Protein AF-A0A9W8IPF9-F1 (afdb_monomer_lite)

Foldseek 3Di:
DDDDDDFDAAEFADDDPVCVVVVHDDQWDDDPPFQWIDGHDDRIDHGNHYHYNPDDLVNCCVPPPVVQVVVVVVVDDHEDEQDDDPPRCSCVSVVVPPPPPDDDDPPPDDDDHDYDD

InterPro domains:
  IPR001752 Kinesin motor domain [PF00225] (11-96)
  IPR001752 Kinesin motor domain [PS50067] (5-117)
  IPR001752 Kinesin motor domain [SM00129] (3-117)
  IPR027417 P-loop containing nucleoside triphosphate hydrolase [SSF52540] (3-97)
  IPR027640 Kinesin-like protein [PTHR47969] (3-102)
  IPR036961 Kinesin motor domain superfamily [G3DSA:3.40.850.10] (1-112)

Secondary structure (DSSP, 8-state):
----PPP-EEEPPPPPHHHHHTT----EEEPTTSSEEEETTTEEEE-SEEE-TT--HHHHIIIIIHHHHHHHHTT---------STTSSHHHHHT-SS----------SS-------

pLDDT: mean 80.64, std 19.63, range [33.75, 96.5]

Organism: NCBI:txid417176

Radius of gyration: 16.8 Å; chains: 1; bounding box: 48×31×51 Å

Sequence (117 aa):
MTSSTVRVALRIRPLSPQEHASGETECVTQLPGVPQIVIGADRAFTFDYVFSPEVSQEQVYDDAIGPLVDQFLQGYNATILAYGQTGSGKTFSMGTGLTISVTQPELQGKYHVKIDM

Structure (mmCIF, N/CA/C/O backbone):
data_AF-A0A9W8IPF9-F1
#
_entry.id   AF-A0A9W8IPF9-F1
#
loop_
_atom_site.group_PDB
_atom_site.id
_atom_site.type_symbol
_atom_site.label_atom_id
_atom_site.label_alt_id
_atom_site.label_comp_id
_atom_site.label_asym_id
_atom_site.label_entity_id
_atom_site.label_seq_id
_atom_site.pdbx_PDB_ins_code
_atom_site.Cartn_x
_atom_site.Cartn_y
_atom_site.Cartn_z
_atom_site.occupancy
_atom_site.B_iso_or_equiv
_atom_site.auth_seq_id
_atom_site.auth_comp_id
_atom_site.auth_asym_id
_atom_site.auth_atom_id
_atom_site.pdbx_PDB_model_num
ATOM 1 N N . MET A 1 1 ? 3.600 -5.666 -29.622 1.00 36.91 1 MET A N 1
ATOM 2 C CA . MET A 1 1 ? 2.838 -4.489 -29.156 1.00 36.91 1 MET A CA 1
ATOM 3 C C . MET A 1 1 ? 2.541 -4.704 -27.682 1.00 36.91 1 MET A C 1
ATOM 5 O O . MET A 1 1 ? 1.621 -5.444 -27.373 1.00 36.91 1 MET A O 1
ATOM 9 N N . THR A 1 2 ? 3.357 -4.178 -26.771 1.00 48.12 2 THR A N 1
ATOM 10 C CA . THR A 1 2 ? 3.053 -4.234 -25.333 1.00 48.12 2 THR A CA 1
ATOM 11 C C . THR A 1 2 ? 2.259 -2.982 -24.985 1.00 48.12 2 THR A C 1
ATOM 13 O O . THR A 1 2 ? 2.787 -1.875 -25.038 1.00 48.12 2 THR A O 1
ATOM 16 N N . SER A 1 3 ? 0.962 -3.142 -24.734 1.00 56.00 3 SER A N 1
ATOM 17 C CA . SER A 1 3 ? 0.136 -2.068 -24.185 1.00 56.00 3 SER A CA 1
ATOM 18 C C . SER A 1 3 ? 0.556 -1.862 -22.731 1.00 56.00 3 SER A C 1
ATOM 20 O O . SER A 1 3 ? 0.388 -2.763 -21.914 1.00 56.00 3 SER A O 1
ATOM 22 N N . SER A 1 4 ? 1.160 -0.715 -22.425 1.00 68.62 4 SER A N 1
ATOM 23 C CA . SER A 1 4 ? 1.500 -0.339 -21.052 1.00 68.62 4 SER A CA 1
ATOM 24 C C . SER A 1 4 ? 0.307 0.394 -20.451 1.00 68.62 4 SER A C 1
ATOM 26 O O . SER A 1 4 ? 0.119 1.587 -20.688 1.00 68.62 4 SER A O 1
ATOM 28 N N . THR A 1 5 ? -0.542 -0.326 -19.724 1.00 85.31 5 THR A N 1
ATOM 29 C CA . THR A 1 5 ? -1.603 0.292 -18.924 1.00 85.31 5 THR A CA 1
ATOM 30 C C . THR A 1 5 ? -1.021 0.855 -17.632 1.00 85.31 5 THR A C 1
ATOM 32 O O . THR A 1 5 ? 0.009 0.391 -17.135 1.00 85.31 5 THR A O 1
ATOM 35 N N . VAL A 1 6 ? -1.680 1.874 -17.079 1.00 89.50 6 VAL A N 1
ATOM 36 C CA . VAL A 1 6 ? -1.364 2.353 -15.729 1.00 89.50 6 VAL A CA 1
ATOM 37 C C . VAL A 1 6 ? -1.591 1.202 -14.753 1.00 89.50 6 VAL A C 1
ATOM 39 O O . VAL A 1 6 ? -2.651 0.581 -14.792 1.00 89.50 6 VAL A O 1
ATOM 42 N N . ARG A 1 7 ? -0.598 0.932 -13.901 1.00 91.44 7 ARG A N 1
ATOM 43 C CA . ARG A 1 7 ? -0.708 -0.026 -12.798 1.00 91.44 7 ARG A CA 1
ATOM 44 C C . ARG A 1 7 ? -1.031 0.709 -11.505 1.00 91.44 7 ARG A C 1
ATOM 46 O O . ARG A 1 7 ? -0.457 1.765 -11.238 1.00 91.44 7 ARG A O 1
ATOM 53 N N . VAL A 1 8 ? -1.929 0.147 -10.709 1.00 94.69 8 VAL A N 1
ATOM 54 C CA . VAL A 1 8 ? -2.398 0.708 -9.445 1.00 94.69 8 VAL A CA 1
ATOM 55 C C . VAL A 1 8 ? -2.076 -0.260 -8.316 1.00 94.69 8 VAL A C 1
ATOM 57 O O . VAL A 1 8 ? -2.579 -1.381 -8.270 1.00 94.69 8 VAL A O 1
ATOM 60 N N . ALA A 1 9 ? -1.253 0.203 -7.381 1.00 94.88 9 ALA A N 1
ATOM 61 C CA . ALA A 1 9 ? -0.980 -0.487 -6.132 1.00 94.88 9 ALA A CA 1
ATOM 62 C C . ALA A 1 9 ? -1.733 0.200 -4.988 1.00 94.88 9 ALA A C 1
ATOM 64 O O . ALA A 1 9 ? -1.541 1.392 -4.737 1.00 94.88 9 ALA A O 1
ATOM 65 N N . LEU A 1 10 ? -2.576 -0.551 -4.284 1.00 96.19 10 LEU A N 1
ATOM 66 C CA . LEU A 1 10 ? -3.220 -0.100 -3.059 1.00 96.19 10 LEU A CA 1
ATOM 67 C C . LEU A 1 10 ? -2.357 -0.496 -1.861 1.00 96.19 10 LEU A C 1
ATOM 69 O O . LEU A 1 10 ? -2.016 -1.666 -1.700 1.00 96.19 10 LEU A O 1
ATOM 73 N N . ARG A 1 11 ? -2.064 0.462 -0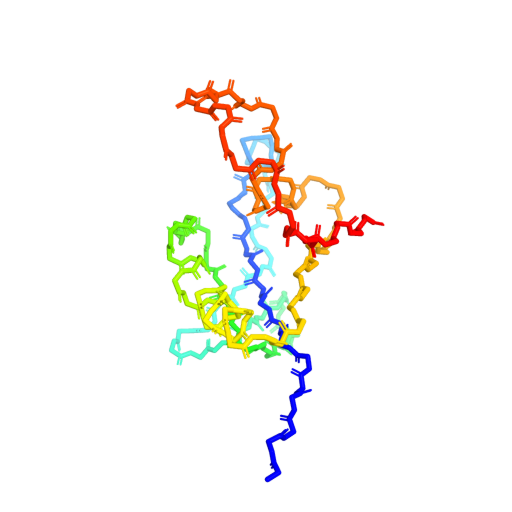.981 1.00 94.69 11 ARG A N 1
ATOM 74 C CA . ARG A 1 11 ? -1.388 0.200 0.290 1.00 94.69 11 ARG A CA 1
ATOM 75 C C . ARG A 1 11 ? -2.275 0.582 1.462 1.00 94.69 11 ARG A C 1
ATOM 77 O O . ARG A 1 11 ? -2.658 1.743 1.600 1.00 94.69 11 ARG A O 1
ATOM 84 N N . ILE A 1 12 ? -2.561 -0.391 2.314 1.00 93.88 12 ILE A N 1
ATOM 85 C CA . ILE A 1 12 ? -3.314 -0.199 3.549 1.00 93.88 12 ILE A CA 1
ATOM 86 C C . ILE A 1 12 ? -2.305 0.120 4.652 1.00 93.88 12 ILE A C 1
ATOM 88 O O . ILE A 1 12 ? -1.312 -0.587 4.812 1.00 93.88 12 ILE A O 1
ATOM 92 N N . ARG A 1 13 ? -2.525 1.208 5.396 1.00 92.25 13 ARG A N 1
ATOM 93 C CA . ARG A 1 13 ? -1.701 1.522 6.571 1.00 92.25 13 ARG A CA 1
ATOM 94 C C . ARG A 1 13 ? -2.319 0.921 7.835 1.00 92.25 13 ARG A C 1
ATOM 96 O O . ARG A 1 13 ? -3.546 0.873 7.914 1.00 92.25 13 ARG A O 1
ATOM 103 N N . PRO A 1 14 ? -1.507 0.579 8.848 1.00 91.25 14 PRO A N 1
ATOM 104 C CA . PRO A 1 14 ? -2.032 0.276 10.170 1.00 91.25 14 PRO A CA 1
ATOM 105 C C . PRO A 1 14 ? -2.842 1.451 10.728 1.00 91.25 14 PRO A C 1
ATOM 107 O O . PRO A 1 14 ? -2.550 2.626 10.446 1.00 91.25 14 PRO A O 1
ATOM 110 N N . LEU A 1 15 ? -3.824 1.136 11.570 1.00 89.94 15 LEU A N 1
ATOM 111 C CA . LEU A 1 15 ? -4.473 2.131 12.416 1.00 89.94 15 LEU A CA 1
ATOM 112 C C . LEU A 1 15 ? -3.423 2.816 13.304 1.00 89.94 15 LEU A C 1
ATOM 114 O O . LEU A 1 15 ? -2.543 2.187 13.892 1.00 89.94 15 LEU A O 1
ATOM 118 N N . SER A 1 16 ? -3.508 4.136 13.399 1.00 89.00 16 SER A N 1
ATOM 119 C CA . SER A 1 16 ? -2.621 4.936 14.234 1.00 89.00 16 SER A CA 1
ATOM 120 C C . SER A 1 16 ? -2.962 4.754 15.719 1.00 89.00 16 SER A C 1
ATOM 122 O O . SER A 1 16 ? -4.088 4.381 16.063 1.00 89.00 16 SER A O 1
ATOM 124 N N . PRO A 1 17 ? -2.032 5.052 16.643 1.00 90.12 17 PRO A N 1
ATOM 125 C CA . PRO A 1 17 ? -2.320 4.980 18.076 1.00 90.12 17 PRO A CA 1
ATOM 126 C C . PRO A 1 17 ? -3.478 5.888 18.517 1.00 90.12 17 PRO A C 1
ATOM 128 O O . PRO A 1 17 ? -4.216 5.540 19.434 1.00 90.12 17 PRO A O 1
ATOM 131 N N . GLN A 1 18 ? -3.657 7.040 17.859 1.00 90.25 18 GLN A N 1
ATOM 132 C CA . GLN A 1 18 ? -4.767 7.957 18.139 1.00 90.25 18 GLN A CA 1
ATOM 133 C C . GLN A 1 18 ? -6.113 7.367 17.707 1.00 90.25 18 GLN A C 1
ATOM 135 O O . GLN A 1 18 ? -7.071 7.449 18.465 1.00 90.25 18 GLN A O 1
ATOM 140 N N . GLU A 1 19 ? -6.169 6.717 16.542 1.00 90.75 19 GLU A N 1
ATOM 141 C CA . GLU A 1 19 ? -7.383 6.052 16.046 1.00 90.75 19 GLU A CA 1
ATOM 142 C C . GLU A 1 19 ? -7.802 4.896 16.965 1.00 90.75 19 GLU A C 1
ATOM 144 O O . GLU A 1 19 ? -8.969 4.804 17.342 1.00 90.75 19 GLU A O 1
ATOM 149 N N . HIS A 1 20 ? -6.843 4.090 17.436 1.00 90.75 20 HIS A N 1
ATOM 150 C CA . HIS A 1 20 ? -7.116 3.064 18.448 1.00 90.75 20 HIS A CA 1
ATOM 151 C C . HIS A 1 20 ? -7.657 3.664 19.753 1.00 90.75 20 HIS A C 1
ATOM 153 O O . HIS A 1 20 ? -8.602 3.132 20.333 1.00 90.75 20 HIS A O 1
ATOM 159 N N . ALA A 1 21 ? -7.083 4.778 20.221 1.00 92.25 21 ALA A N 1
ATOM 160 C CA . ALA A 1 21 ? -7.528 5.444 21.446 1.00 92.25 21 ALA A CA 1
ATOM 161 C C . ALA A 1 21 ? -8.936 6.053 21.318 1.00 92.25 21 ALA A C 1
ATOM 163 O O . ALA A 1 21 ? -9.651 6.165 22.312 1.00 92.25 21 ALA A O 1
ATOM 164 N N . SER A 1 22 ? -9.342 6.429 20.103 1.00 92.38 22 SER A N 1
ATOM 165 C CA . SER A 1 22 ? -10.694 6.902 19.789 1.00 92.38 22 SER A CA 1
ATOM 166 C C . SER A 1 22 ? -11.710 5.776 19.563 1.00 92.38 22 SER A C 1
ATOM 168 O O . SER A 1 22 ? -12.893 6.065 19.409 1.00 92.38 22 SER A O 1
ATOM 170 N N . GLY A 1 23 ? -11.284 4.508 19.591 1.00 91.44 23 GLY A N 1
ATOM 171 C CA . GLY A 1 23 ? -12.160 3.354 19.374 1.00 91.44 23 GLY A CA 1
ATOM 172 C C . GLY A 1 23 ? -12.527 3.116 17.906 1.00 91.44 23 GLY A C 1
ATOM 173 O O . GLY A 1 23 ? -13.525 2.450 17.638 1.00 91.44 23 GLY A O 1
ATOM 174 N N . GLU A 1 24 ? -11.747 3.657 16.967 1.00 90.81 24 GLU A N 1
ATOM 175 C CA . GLU A 1 24 ? -11.934 3.422 15.534 1.00 90.81 24 GLU A CA 1
ATOM 176 C C . GLU A 1 24 ? -11.582 1.974 15.165 1.00 90.81 24 GLU A C 1
ATOM 178 O O . GLU A 1 24 ? -10.660 1.372 15.723 1.00 90.81 24 GLU A O 1
ATOM 183 N N . THR A 1 25 ? -12.301 1.421 14.189 1.00 88.88 25 THR A N 1
ATOM 184 C CA . THR A 1 25 ? -12.105 0.051 13.695 1.00 88.88 25 THR A CA 1
ATOM 185 C C . THR A 1 25 ? -11.722 0.043 12.224 1.00 88.88 25 THR A C 1
ATOM 187 O O . THR A 1 25 ? -12.115 0.926 11.462 1.00 88.88 25 THR A O 1
ATOM 190 N N . GLU A 1 26 ? -11.009 -0.994 11.790 1.00 89.69 26 GLU A N 1
ATOM 191 C CA . GLU A 1 26 ? -10.674 -1.176 10.379 1.00 89.69 26 GLU A CA 1
ATOM 192 C C . GLU A 1 26 ? -11.940 -1.351 9.532 1.00 89.69 26 GLU A C 1
ATOM 194 O O . GLU A 1 26 ? -12.794 -2.190 9.815 1.00 89.69 26 GLU A O 1
ATOM 199 N N . CYS A 1 27 ? -12.064 -0.550 8.474 1.00 90.50 27 CYS A N 1
ATOM 200 C CA . CYS A 1 27 ? -13.193 -0.601 7.542 1.00 90.50 27 CYS A CA 1
ATOM 201 C C . CYS A 1 27 ? -12.830 -1.216 6.182 1.00 90.50 27 CYS A C 1
ATOM 203 O O . CYS A 1 27 ? -13.670 -1.250 5.280 1.00 90.50 27 CYS A O 1
ATOM 205 N N . VAL A 1 28 ? -11.586 -1.681 6.036 1.00 93.00 28 VAL A N 1
ATOM 206 C CA . VAL A 1 28 ? -11.035 -2.287 4.823 1.00 93.00 28 VAL A CA 1
ATOM 207 C C . VAL A 1 28 ? -10.559 -3.690 5.158 1.00 93.00 28 VAL A C 1
ATOM 209 O O . VAL A 1 28 ? -9.779 -3.877 6.085 1.00 93.00 28 VAL A O 1
ATOM 212 N N . THR A 1 29 ? -10.992 -4.673 4.379 1.00 92.50 29 THR A N 1
ATOM 213 C CA . THR A 1 29 ? -10.558 -6.065 4.516 1.00 92.50 29 THR A CA 1
ATOM 214 C C . THR A 1 29 ? -9.963 -6.535 3.198 1.00 92.50 29 THR A C 1
ATOM 216 O O . THR A 1 29 ? -10.607 -6.435 2.154 1.00 92.50 29 THR A O 1
ATOM 219 N N . GLN A 1 30 ? -8.733 -7.044 3.228 1.00 92.56 30 GLN A N 1
ATOM 220 C CA . GLN A 1 30 ? -8.113 -7.680 2.069 1.00 92.56 30 GLN A CA 1
ATOM 221 C C . GLN A 1 30 ? -8.624 -9.114 1.906 1.00 92.56 30 GLN A C 1
ATOM 223 O O . GLN A 1 30 ? -8.710 -9.866 2.877 1.00 92.56 30 GLN A O 1
ATOM 228 N N . LEU A 1 31 ? -8.931 -9.509 0.669 1.00 91.25 31 LEU A N 1
ATOM 229 C CA . LEU A 1 31 ? -9.254 -10.896 0.351 1.00 91.25 31 LEU A CA 1
ATOM 230 C C . LEU A 1 31 ? -7.964 -11.715 0.165 1.00 91.25 31 LEU A C 1
ATOM 232 O O . LEU A 1 31 ? -7.070 -11.294 -0.572 1.00 91.25 31 LEU A O 1
ATOM 236 N N . PRO A 1 32 ? -7.838 -12.890 0.805 1.00 89.25 32 PRO A N 1
ATOM 237 C CA . PRO A 1 32 ? -6.626 -13.693 0.721 1.00 89.25 32 PRO A CA 1
ATOM 238 C C . PRO A 1 32 ? -6.428 -14.262 -0.689 1.00 89.25 32 PRO A C 1
ATOM 240 O O . PRO A 1 32 ? -7.358 -14.781 -1.303 1.00 89.25 32 PRO A O 1
ATOM 243 N N . GLY A 1 33 ? -5.192 -14.197 -1.188 1.00 87.81 33 GLY A N 1
ATOM 244 C CA . GLY A 1 33 ? -4.795 -14.801 -2.465 1.00 87.81 33 GLY A CA 1
ATOM 245 C C . GLY A 1 33 ? -5.213 -14.030 -3.722 1.00 87.81 33 GLY A C 1
ATOM 246 O O . GLY A 1 33 ? -4.898 -14.476 -4.823 1.00 87.81 33 GLY A O 1
ATOM 247 N N . VAL A 1 34 ? -5.881 -12.881 -3.585 1.00 92.94 34 VAL A N 1
ATOM 248 C CA . VAL A 1 34 ? -6.254 -12.009 -4.708 1.00 92.94 34 VAL A CA 1
ATOM 249 C C . VAL A 1 34 ? -5.941 -10.543 -4.383 1.00 92.94 34 VAL A C 1
ATOM 251 O O . VAL A 1 34 ? -6.029 -10.141 -3.222 1.00 92.94 34 VAL A O 1
ATOM 254 N N . PRO A 1 35 ? -5.597 -9.702 -5.377 1.00 93.19 35 PRO A N 1
ATOM 255 C CA . PRO A 1 35 ? -5.344 -8.279 -5.163 1.00 93.19 35 PRO A CA 1
ATOM 256 C C . PRO A 1 35 ? -6.670 -7.501 -5.079 1.00 93.19 35 PRO A C 1
ATOM 258 O O . PRO A 1 35 ? -6.957 -6.608 -5.877 1.00 93.19 35 PRO A O 1
ATOM 261 N N . GLN A 1 36 ? -7.509 -7.867 -4.109 1.00 95.81 36 GLN A N 1
ATOM 262 C CA . GLN A 1 36 ? -8.845 -7.313 -3.925 1.00 95.81 36 GLN A CA 1
ATOM 263 C C . GLN A 1 36 ? -9.080 -6.929 -2.465 1.00 95.81 36 GLN A C 1
ATOM 265 O O . GLN A 1 36 ? -8.659 -7.625 -1.540 1.00 95.81 36 GLN A O 1
ATOM 270 N N . ILE A 1 37 ? -9.791 -5.823 -2.267 1.00 95.62 37 ILE A N 1
ATOM 271 C CA . ILE A 1 37 ? -10.272 -5.380 -0.959 1.00 95.62 37 ILE A CA 1
ATOM 272 C C . ILE A 1 37 ? -11.790 -5.267 -0.944 1.00 95.62 37 ILE A C 1
ATOM 274 O O . ILE A 1 37 ? -12.418 -5.082 -1.987 1.00 95.62 37 ILE A O 1
ATOM 278 N N . VAL A 1 38 ? -12.361 -5.309 0.254 1.00 95.56 38 VAL A N 1
ATOM 279 C CA . VAL A 1 38 ? -13.756 -4.978 0.539 1.00 95.56 38 VAL A CA 1
ATOM 280 C C . VAL A 1 38 ? -13.786 -3.825 1.539 1.00 95.56 38 VAL A C 1
ATOM 282 O O . VAL A 1 38 ? -13.096 -3.869 2.555 1.00 95.56 38 VAL A O 1
ATOM 285 N N . ILE A 1 39 ? -14.565 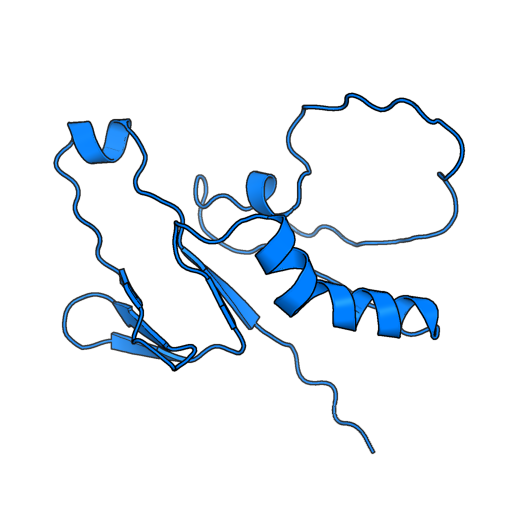-2.786 1.238 1.00 93.75 39 ILE A N 1
ATOM 286 C CA . ILE A 1 39 ? -14.820 -1.652 2.130 1.00 93.75 39 ILE A CA 1
ATOM 287 C C . ILE A 1 39 ? -16.235 -1.779 2.692 1.00 93.75 39 ILE A C 1
ATOM 289 O O . ILE A 1 39 ? -17.211 -1.821 1.936 1.00 93.75 39 ILE A O 1
ATOM 293 N N . GLY A 1 40 ? -16.360 -1.790 4.019 1.00 87.31 40 GLY A N 1
ATOM 294 C CA . GLY A 1 40 ? -17.644 -2.006 4.685 1.00 87.31 40 GLY A CA 1
ATOM 295 C C . GLY A 1 40 ? -18.192 -3.412 4.424 1.00 87.31 40 GLY A C 1
ATOM 296 O O . GLY A 1 40 ? -17.471 -4.392 4.575 1.00 87.31 40 GLY A O 1
ATOM 297 N N . ALA A 1 41 ? -19.473 -3.517 4.055 1.00 80.81 41 ALA A N 1
ATOM 298 C CA . ALA A 1 41 ? -20.147 -4.811 3.913 1.00 80.81 41 ALA A CA 1
ATOM 299 C C . ALA A 1 41 ? -20.101 -5.402 2.491 1.00 80.81 41 ALA A C 1
ATOM 301 O O . ALA A 1 41 ? -20.169 -6.619 2.345 1.00 80.81 41 ALA A O 1
ATOM 302 N N . ASP A 1 42 ? -20.027 -4.571 1.445 1.00 88.50 42 ASP A N 1
ATOM 303 C CA . ASP A 1 42 ? -20.356 -5.011 0.081 1.00 88.50 42 ASP A CA 1
ATOM 304 C C . ASP A 1 42 ? -19.552 -4.343 -1.049 1.00 88.50 42 ASP A C 1
ATOM 306 O O . ASP A 1 42 ? -19.729 -4.691 -2.218 1.00 88.50 42 ASP A O 1
ATOM 310 N N . ARG A 1 43 ? -18.644 -3.405 -0.750 1.00 94.81 43 ARG A N 1
ATOM 311 C CA . ARG A 1 43 ? -17.935 -2.645 -1.795 1.00 94.81 43 ARG A CA 1
ATOM 312 C C . ARG A 1 43 ? -16.571 -3.241 -2.076 1.00 94.81 43 ARG A C 1
ATOM 314 O O . ARG A 1 43 ? -15.604 -2.927 -1.385 1.00 94.81 43 ARG A O 1
ATOM 321 N N . ALA A 1 44 ? -16.495 -4.084 -3.098 1.00 95.50 44 ALA A N 1
ATOM 322 C CA . ALA A 1 44 ? -15.254 -4.738 -3.478 1.00 95.50 44 ALA A CA 1
ATOM 323 C C . ALA A 1 44 ? -14.508 -3.983 -4.594 1.00 95.50 44 ALA A C 1
ATOM 325 O O . ALA A 1 44 ? -15.110 -3.579 -5.588 1.00 95.50 44 ALA A O 1
ATOM 326 N N . PHE A 1 45 ? -13.190 -3.839 -4.454 1.00 96.50 45 PHE A N 1
ATOM 327 C CA . PHE A 1 45 ? -12.315 -3.168 -5.421 1.00 96.50 45 PHE A CA 1
ATOM 328 C C . PHE A 1 45 ? -11.094 -4.033 -5.720 1.00 96.50 45 PHE A C 1
ATOM 330 O O . PHE A 1 45 ? -10.476 -4.559 -4.796 1.00 96.50 45 PHE A O 1
ATOM 337 N N . THR A 1 46 ? -10.751 -4.168 -7.001 1.00 96.25 46 THR A N 1
ATOM 338 C CA . THR A 1 46 ? -9.596 -4.951 -7.472 1.00 96.25 46 THR A CA 1
ATOM 339 C C . THR A 1 46 ? -8.521 -4.013 -8.001 1.00 96.25 46 THR A C 1
ATOM 341 O O . THR A 1 46 ? -8.836 -3.049 -8.698 1.00 96.25 46 THR A O 1
ATOM 344 N N . PHE A 1 47 ? -7.270 -4.310 -7.673 1.00 95.44 47 PHE A N 1
ATOM 345 C CA . PHE A 1 47 ? -6.088 -3.543 -8.058 1.00 95.44 47 PHE A CA 1
ATOM 346 C C . PHE A 1 47 ? -5.033 -4.477 -8.659 1.00 95.44 47 PHE A C 1
ATOM 348 O O . PHE A 1 47 ? -5.195 -5.695 -8.624 1.00 95.44 47 PHE A O 1
ATOM 355 N N . ASP A 1 48 ? -3.945 -3.927 -9.201 1.00 94.62 48 ASP A N 1
ATOM 356 C CA . ASP A 1 48 ? -2.814 -4.751 -9.645 1.00 94.62 48 ASP A CA 1
ATOM 357 C C . ASP A 1 48 ? -2.052 -5.323 -8.440 1.00 94.62 48 ASP A C 1
ATOM 359 O O . ASP A 1 48 ? -1.592 -6.462 -8.472 1.00 94.62 48 ASP A O 1
ATOM 363 N N . TYR A 1 49 ? -1.973 -4.545 -7.353 1.00 94.06 49 TYR A N 1
ATOM 364 C CA . TYR A 1 49 ? -1.341 -4.937 -6.094 1.00 94.06 49 TYR A CA 1
ATOM 365 C C . TYR A 1 49 ? -2.164 -4.444 -4.902 1.00 94.06 49 TYR A C 1
ATOM 367 O O . TYR A 1 49 ? -2.668 -3.319 -4.913 1.00 94.06 49 TYR A O 1
ATOM 375 N N . VAL A 1 50 ? -2.266 -5.267 -3.856 1.00 95.56 50 VAL A N 1
ATOM 376 C CA . VAL A 1 50 ? -2.847 -4.887 -2.560 1.00 95.56 50 VAL A CA 1
ATOM 377 C C . VAL A 1 50 ? -1.869 -5.273 -1.460 1.00 95.56 50 VAL A C 1
ATOM 379 O O . VAL A 1 50 ? -1.599 -6.454 -1.248 1.00 95.56 50 VAL A O 1
ATOM 382 N N . PHE A 1 51 ? -1.359 -4.266 -0.760 1.00 94.38 51 PHE A N 1
ATOM 383 C CA . PHE A 1 51 ? -0.406 -4.424 0.329 1.00 94.38 51 PHE A CA 1
ATOM 384 C C . PHE A 1 51 ? -1.099 -4.221 1.673 1.00 94.38 51 PHE A C 1
ATOM 386 O O . PHE A 1 51 ? -1.680 -3.157 1.924 1.00 94.38 51 PHE A O 1
ATOM 393 N N . SER A 1 52 ? -1.027 -5.247 2.519 1.00 92.00 52 SER A N 1
ATOM 394 C CA . SER A 1 52 ? -1.557 -5.224 3.878 1.00 92.00 52 SER A CA 1
ATOM 395 C C . SER A 1 52 ? -0.695 -4.348 4.803 1.00 92.00 52 SER A C 1
ATOM 397 O O . SER A 1 52 ? 0.446 -4.015 4.454 1.00 92.00 52 SER A O 1
ATOM 399 N N . PRO A 1 53 ? -1.209 -3.967 5.985 1.00 89.94 53 PRO A N 1
ATOM 400 C CA . PRO A 1 53 ? -0.468 -3.173 6.968 1.00 89.94 53 PRO A CA 1
ATOM 401 C C . PRO A 1 53 ? 0.892 -3.760 7.382 1.00 89.94 53 PRO A C 1
ATOM 403 O O . PRO A 1 53 ? 1.781 -3.014 7.790 1.00 89.94 53 PRO A O 1
ATOM 406 N N . GLU A 1 54 ? 1.056 -5.079 7.280 1.00 91.31 54 GLU A N 1
ATOM 407 C CA . GLU A 1 54 ? 2.257 -5.824 7.671 1.00 91.31 54 GLU A CA 1
ATOM 408 C C . GLU A 1 54 ? 3.341 -5.836 6.583 1.00 91.31 54 GLU A C 1
ATOM 410 O O . GLU A 1 54 ? 4.484 -6.197 6.865 1.00 91.31 54 GLU A O 1
ATOM 415 N N . VAL A 1 55 ? 3.002 -5.451 5.346 1.00 91.12 55 VAL A N 1
ATOM 416 C CA . VAL A 1 55 ? 3.937 -5.481 4.216 1.00 91.12 55 VAL A CA 1
ATOM 417 C C . VAL A 1 55 ? 5.018 -4.412 4.380 1.00 91.12 55 VAL A C 1
ATOM 419 O O . VAL A 1 55 ? 4.744 -3.218 4.567 1.00 91.12 55 VAL A O 1
ATOM 422 N N . SER A 1 56 ? 6.274 -4.844 4.260 1.00 91.44 56 SER A N 1
ATOM 423 C CA . SER A 1 56 ? 7.437 -3.973 4.403 1.00 91.44 56 SER A CA 1
ATOM 424 C C . SER A 1 56 ? 7.619 -3.034 3.204 1.00 91.44 56 SER A C 1
ATOM 426 O O . SER A 1 56 ? 7.094 -3.243 2.113 1.00 91.44 56 SER A O 1
ATOM 428 N N . GLN A 1 57 ? 8.405 -1.972 3.398 1.00 88.81 57 GLN A N 1
ATOM 429 C CA . GLN A 1 57 ? 8.782 -1.062 2.309 1.00 88.81 57 GLN A CA 1
ATOM 430 C C . GLN A 1 57 ? 9.562 -1.763 1.195 1.00 88.81 57 GLN A C 1
ATOM 432 O O . GLN A 1 57 ? 9.371 -1.451 0.024 1.00 88.81 57 GLN A O 1
ATOM 437 N N . GLU A 1 58 ? 10.423 -2.703 1.576 1.00 91.38 58 GLU A N 1
ATOM 438 C CA . GLU A 1 58 ? 11.218 -3.510 0.654 1.00 91.38 58 GLU A CA 1
ATOM 439 C C . GLU A 1 58 ? 10.312 -4.379 -0.220 1.00 91.38 58 GLU A C 1
ATOM 441 O O . GLU A 1 58 ? 10.413 -4.323 -1.437 1.00 91.38 58 GLU A O 1
ATOM 446 N N . GLN A 1 59 ? 9.323 -5.051 0.375 1.00 91.56 59 GLN A N 1
ATOM 447 C CA . GLN A 1 59 ? 8.358 -5.861 -0.375 1.00 91.56 59 GLN A CA 1
ATOM 448 C C . GLN A 1 59 ? 7.524 -5.021 -1.353 1.00 91.56 59 GLN A C 1
ATOM 450 O O . GLN A 1 59 ? 7.348 -5.407 -2.504 1.00 91.56 59 GLN A O 1
ATOM 455 N N . VAL A 1 60 ? 7.053 -3.837 -0.934 1.00 91.38 60 VAL A N 1
ATOM 456 C CA . VAL A 1 60 ? 6.352 -2.909 -1.845 1.00 91.38 60 VAL A CA 1
ATOM 457 C C . VAL A 1 60 ? 7.249 -2.512 -3.021 1.00 91.38 60 VAL A C 1
ATOM 459 O O . VAL A 1 60 ? 6.776 -2.417 -4.157 1.00 91.38 60 VAL A O 1
ATOM 462 N N . TYR A 1 61 ? 8.533 -2.258 -2.752 1.00 91.06 61 TYR A N 1
ATOM 463 C CA . TYR A 1 61 ? 9.498 -1.909 -3.784 1.00 91.06 61 TYR A CA 1
ATOM 464 C C . TYR A 1 61 ? 9.718 -3.074 -4.752 1.00 91.06 61 TYR A C 1
ATOM 466 O O . TYR A 1 61 ? 9.535 -2.885 -5.952 1.00 91.06 61 TYR A O 1
ATOM 474 N N . ASP A 1 62 ? 10.045 -4.261 -4.249 1.00 92.69 62 ASP A N 1
ATOM 475 C CA . ASP A 1 62 ? 10.359 -5.431 -5.070 1.00 92.69 62 ASP A CA 1
ATOM 476 C C . ASP A 1 62 ? 9.180 -5.829 -5.969 1.00 92.69 62 ASP A C 1
ATOM 478 O O . ASP A 1 62 ? 9.359 -6.042 -7.171 1.00 92.69 62 ASP A O 1
ATOM 482 N N . ASP A 1 63 ? 7.961 -5.839 -5.423 1.00 91.25 63 ASP A N 1
ATOM 483 C CA . ASP A 1 63 ? 6.777 -6.318 -6.139 1.00 91.25 63 ASP A CA 1
ATOM 484 C C . ASP A 1 63 ? 6.258 -5.316 -7.185 1.00 91.25 63 ASP A C 1
ATOM 486 O O . ASP A 1 63 ? 5.924 -5.690 -8.317 1.00 91.25 63 ASP A O 1
ATOM 490 N N . ALA A 1 64 ? 6.153 -4.031 -6.821 1.00 89.88 64 ALA A N 1
ATOM 491 C CA . ALA A 1 64 ? 5.482 -3.027 -7.652 1.00 89.88 64 ALA A CA 1
ATOM 492 C C . ALA A 1 64 ? 6.443 -2.066 -8.367 1.00 89.88 64 ALA A C 1
ATOM 494 O O . ALA A 1 64 ? 6.133 -1.595 -9.468 1.00 89.88 64 ALA A O 1
ATOM 495 N N . ILE A 1 65 ? 7.599 -1.758 -7.769 1.00 89.94 65 ILE A N 1
ATOM 496 C CA . ILE A 1 65 ? 8.505 -0.699 -8.239 1.00 89.94 65 ILE A CA 1
ATOM 497 C C . ILE A 1 65 ? 9.711 -1.262 -8.996 1.00 89.94 65 ILE A C 1
ATOM 499 O O . ILE A 1 65 ? 10.066 -0.700 -10.032 1.00 89.94 65 ILE A O 1
ATOM 503 N N . GLY A 1 66 ? 10.296 -2.379 -8.562 1.00 89.88 66 GLY A N 1
ATOM 504 C CA . GLY A 1 66 ? 11.444 -3.027 -9.207 1.00 89.88 66 GLY A CA 1
ATOM 505 C C . GLY A 1 66 ? 11.267 -3.189 -10.724 1.00 89.88 66 GLY A C 1
ATOM 506 O O . GLY A 1 66 ? 12.073 -2.654 -11.487 1.00 89.88 66 GLY A O 1
ATOM 507 N N . PRO A 1 67 ? 10.141 -3.756 -11.203 1.00 89.44 67 PRO A N 1
ATOM 508 C CA . PRO A 1 67 ? 9.883 -3.891 -12.638 1.00 89.44 67 PRO A CA 1
ATOM 509 C C . PRO A 1 67 ? 9.757 -2.561 -13.403 1.00 89.44 67 PRO A C 1
ATOM 511 O O . PRO A 1 67 ? 9.890 -2.535 -14.628 1.00 89.44 67 PRO A O 1
ATOM 514 N N . LEU A 1 68 ? 9.420 -1.455 -12.726 1.00 87.38 68 LEU A N 1
ATOM 515 C CA . LEU A 1 68 ? 9.411 -0.115 -13.329 1.00 87.38 68 LEU A CA 1
ATOM 516 C C . LEU A 1 68 ? 10.829 0.452 -13.428 1.00 87.38 68 LEU A C 1
ATOM 518 O O . LEU A 1 68 ? 11.151 1.090 -14.429 1.00 87.38 68 LEU A O 1
ATOM 522 N N . VAL A 1 69 ? 11.672 0.199 -12.424 1.00 88.75 69 VAL A N 1
ATOM 523 C CA . VAL A 1 69 ? 13.089 0.590 -12.430 1.00 88.75 69 VAL A CA 1
ATOM 524 C C . VAL A 1 69 ? 13.840 -0.140 -13.543 1.00 88.75 69 VAL A C 1
ATOM 526 O O . VAL A 1 69 ? 14.579 0.494 -14.291 1.00 88.75 69 VAL A O 1
ATOM 529 N N . ASP A 1 70 ? 13.578 -1.430 -13.745 1.00 88.81 70 ASP A N 1
ATOM 530 C CA . ASP A 1 70 ? 14.191 -2.199 -14.834 1.00 88.81 70 ASP A CA 1
ATOM 531 C C . ASP A 1 70 ? 13.829 -1.646 -16.219 1.00 88.81 70 ASP A C 1
ATOM 533 O O . ASP A 1 70 ? 14.686 -1.528 -17.097 1.00 88.81 70 ASP A O 1
ATOM 537 N N . GLN A 1 71 ? 12.565 -1.259 -16.422 1.00 86.31 71 GLN A N 1
ATOM 538 C CA . GLN A 1 71 ? 12.128 -0.586 -17.652 1.00 86.31 71 GLN A CA 1
ATOM 539 C C . GLN A 1 71 ? 12.782 0.786 -17.796 1.00 86.31 71 GLN A C 1
ATOM 541 O O . GLN A 1 71 ? 13.192 1.179 -18.889 1.00 86.31 71 GLN A O 1
ATOM 546 N N . PHE A 1 72 ? 12.921 1.507 -16.691 1.00 88.00 72 PHE A N 1
ATOM 547 C CA . PHE A 1 72 ? 13.588 2.792 -16.689 1.00 88.00 72 PHE A CA 1
ATOM 548 C C . PHE A 1 72 ? 15.058 2.680 -17.135 1.00 88.00 72 PHE A C 1
ATOM 550 O O . PHE A 1 72 ? 15.505 3.438 -1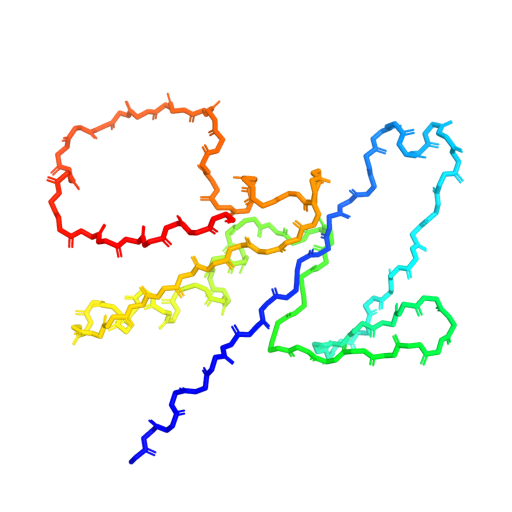7.998 1.00 88.00 72 PHE A O 1
ATOM 557 N N . LEU A 1 73 ? 15.787 1.671 -16.649 1.00 88.75 73 LEU A N 1
ATOM 558 C CA . LEU A 1 73 ? 17.167 1.386 -17.064 1.00 88.75 73 LEU A CA 1
ATOM 559 C C . LEU A 1 73 ? 17.287 0.977 -18.542 1.00 88.75 73 LEU A C 1
ATOM 561 O O . LEU A 1 73 ? 18.337 1.172 -19.152 1.00 88.75 73 LEU A O 1
ATOM 565 N N . GLN A 1 74 ? 16.212 0.464 -19.142 1.00 90.81 74 GLN A N 1
ATOM 566 C CA . GLN A 1 74 ? 16.131 0.165 -20.576 1.00 90.81 74 GLN A CA 1
ATOM 567 C C . GLN A 1 74 ? 15.818 1.401 -21.440 1.00 90.81 74 GLN A C 1
ATOM 569 O O . GLN A 1 74 ? 15.704 1.285 -22.660 1.00 90.81 74 GLN A O 1
ATOM 574 N N . GLY A 1 75 ? 15.693 2.586 -20.834 1.00 88.88 75 GLY A N 1
ATOM 575 C CA . GLY A 1 75 ? 15.451 3.846 -21.535 1.00 88.88 75 GLY A CA 1
ATOM 576 C C . GLY A 1 75 ? 13.976 4.229 -21.667 1.00 88.88 75 GLY A C 1
ATOM 577 O O . GLY A 1 75 ? 13.662 5.156 -22.416 1.00 88.88 75 GLY A O 1
ATOM 578 N N . TYR A 1 76 ? 13.068 3.554 -20.954 1.00 88.44 76 TYR A N 1
ATOM 579 C CA . TYR A 1 76 ? 11.668 3.970 -20.861 1.00 88.44 76 TYR A CA 1
ATOM 580 C C . TYR A 1 76 ? 11.476 5.011 -19.755 1.00 88.44 76 TYR A C 1
ATOM 582 O O . TYR A 1 76 ? 12.173 5.020 -18.746 1.00 88.44 76 TYR A O 1
ATOM 590 N N . ASN A 1 77 ? 10.481 5.884 -19.903 1.00 87.50 77 ASN A N 1
ATOM 591 C CA . ASN A 1 77 ? 10.091 6.766 -18.807 1.00 87.50 77 ASN A CA 1
ATOM 592 C C . ASN A 1 77 ? 9.209 5.994 -17.820 1.00 87.50 77 ASN A C 1
ATOM 594 O O . ASN A 1 77 ? 8.200 5.413 -18.219 1.00 87.50 77 ASN A O 1
ATOM 598 N N . ALA A 1 78 ? 9.559 6.040 -16.538 1.00 86.44 78 ALA A N 1
ATOM 599 C CA . ALA A 1 78 ? 8.741 5.526 -15.447 1.00 86.44 78 ALA A CA 1
ATOM 600 C C . ALA A 1 78 ? 8.289 6.688 -14.556 1.00 86.44 78 ALA A C 1
ATOM 602 O O . ALA A 1 78 ? 9.027 7.646 -14.328 1.00 86.44 78 ALA A O 1
ATOM 603 N N . THR A 1 79 ? 7.056 6.636 -14.063 1.00 88.38 79 THR A N 1
ATOM 604 C CA . THR A 1 79 ? 6.524 7.631 -13.125 1.00 88.38 79 THR A CA 1
ATOM 605 C C . THR A 1 79 ? 5.704 6.913 -12.071 1.00 88.38 79 THR A C 1
ATOM 607 O O . THR A 1 79 ? 4.900 6.042 -12.397 1.00 88.38 79 THR A O 1
ATOM 610 N N . ILE A 1 80 ? 5.939 7.270 -10.811 1.00 89.69 80 ILE A N 1
ATOM 611 C CA . ILE A 1 80 ? 5.282 6.683 -9.646 1.00 89.69 80 ILE A CA 1
ATOM 612 C C . ILE A 1 80 ? 4.646 7.828 -8.878 1.00 89.69 80 ILE A C 1
ATOM 614 O O . ILE A 1 80 ? 5.325 8.785 -8.511 1.00 89.69 80 ILE A O 1
ATOM 618 N N . LEU A 1 81 ? 3.341 7.721 -8.657 1.00 90.25 81 LEU A N 1
ATOM 619 C CA . LEU A 1 81 ? 2.547 8.719 -7.958 1.00 90.25 81 LEU A CA 1
ATOM 620 C C . LEU A 1 81 ? 1.937 8.078 -6.718 1.00 90.25 81 LEU A C 1
ATOM 622 O O . LEU A 1 81 ? 1.335 7.008 -6.798 1.00 90.25 81 LEU A O 1
ATOM 626 N N . ALA A 1 82 ? 2.075 8.742 -5.574 1.00 90.00 82 ALA A N 1
ATOM 627 C CA . ALA A 1 82 ? 1.400 8.343 -4.350 1.00 90.00 82 ALA A CA 1
ATOM 628 C C . ALA A 1 82 ? 0.144 9.197 -4.175 1.00 90.00 82 ALA A C 1
ATOM 630 O O . ALA A 1 82 ? 0.235 10.415 -4.047 1.00 90.00 82 ALA A O 1
ATOM 631 N N . TYR A 1 83 ? -1.022 8.559 -4.125 1.00 92.38 83 TYR A N 1
ATOM 632 C CA . TYR A 1 83 ? -2.312 9.236 -4.001 1.00 92.38 83 TYR A CA 1
ATOM 633 C C . TYR A 1 83 ? -3.070 8.769 -2.755 1.00 92.38 83 TYR A C 1
ATOM 635 O O . TYR A 1 83 ? -2.979 7.612 -2.353 1.00 92.38 83 TYR A O 1
ATOM 643 N N . GLY A 1 84 ? -3.813 9.682 -2.127 1.00 90.06 84 GLY A N 1
ATOM 644 C CA . GLY A 1 84 ? -4.618 9.399 -0.938 1.00 90.06 84 GLY A CA 1
ATOM 645 C C . GLY A 1 84 ? -4.826 10.628 -0.056 1.00 90.06 84 GLY A C 1
ATOM 646 O O . GLY A 1 84 ? -4.176 11.659 -0.235 1.00 90.06 84 GLY A O 1
ATOM 647 N N . GLN A 1 85 ? -5.698 10.524 0.947 1.00 89.62 85 GLN A N 1
ATOM 648 C CA . GLN A 1 85 ? -5.978 11.617 1.889 1.00 89.62 85 GLN A CA 1
ATOM 649 C C . GLN A 1 85 ? -4.751 12.032 2.725 1.00 89.62 85 GLN A C 1
ATOM 651 O O . GLN A 1 85 ? -3.741 11.322 2.787 1.00 89.62 85 GLN A O 1
ATOM 656 N N . THR A 1 86 ? -4.806 13.175 3.406 1.00 89.00 86 THR A N 1
ATOM 657 C CA . THR A 1 86 ? -3.787 13.553 4.403 1.00 89.00 86 THR A CA 1
ATOM 658 C C . THR A 1 86 ? -3.706 12.496 5.512 1.00 89.00 86 THR A C 1
ATOM 660 O O . THR A 1 86 ? -4.726 11.961 5.938 1.00 89.00 86 THR A O 1
ATOM 663 N N . GLY A 1 87 ? -2.489 12.134 5.934 1.00 85.62 87 GLY A N 1
ATOM 664 C CA . GLY A 1 87 ? -2.263 11.078 6.935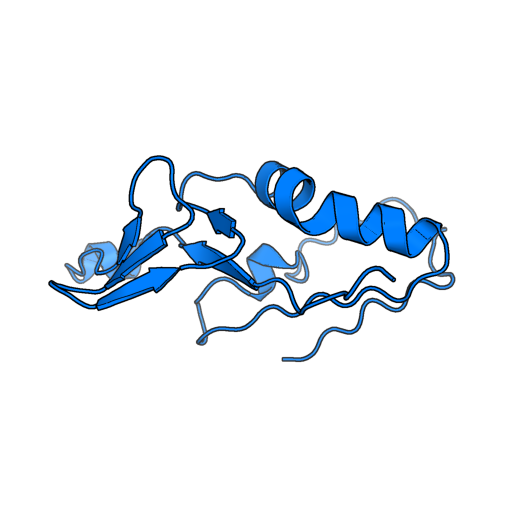 1.00 85.62 87 GLY A CA 1
ATOM 665 C C . GLY A 1 87 ? -2.361 9.633 6.415 1.00 85.62 87 GLY A C 1
ATOM 666 O O . GLY A 1 87 ? -2.170 8.702 7.186 1.00 85.62 87 GLY A O 1
ATOM 667 N N . SER A 1 88 ? -2.605 9.406 5.118 1.00 87.38 88 SER A N 1
ATOM 668 C CA . SER A 1 88 ? -2.666 8.049 4.525 1.00 87.38 88 SER A CA 1
ATOM 669 C C . SER A 1 88 ? -1.308 7.357 4.336 1.00 87.38 88 SER A C 1
ATOM 671 O O . SER A 1 88 ? -1.269 6.182 4.000 1.00 87.38 88 SER A O 1
ATOM 673 N N . GLY A 1 89 ? -0.189 8.058 4.549 1.00 88.12 89 GLY A N 1
ATOM 674 C CA . GLY A 1 89 ? 1.149 7.471 4.407 1.00 88.12 89 GLY A CA 1
ATOM 675 C C . GLY A 1 89 ? 1.804 7.640 3.029 1.00 88.12 89 GLY A C 1
ATOM 676 O O . GLY A 1 89 ? 2.744 6.912 2.723 1.00 88.12 89 GLY A O 1
ATOM 677 N N . LYS A 1 90 ? 1.379 8.616 2.209 1.00 90.19 90 LYS A N 1
ATOM 678 C CA . LYS A 1 90 ? 2.037 8.959 0.925 1.00 90.19 90 LYS A CA 1
ATOM 679 C C . LYS A 1 90 ? 3.540 9.238 1.079 1.00 90.19 90 LYS A C 1
ATOM 681 O O . LYS A 1 90 ? 4.360 8.571 0.461 1.00 90.19 90 LYS A O 1
ATOM 686 N N . THR A 1 91 ? 3.902 10.181 1.953 1.00 88.50 91 THR A N 1
ATOM 687 C CA . THR A 1 91 ? 5.298 10.570 2.237 1.00 88.50 91 THR A CA 1
ATOM 688 C C . THR A 1 91 ? 6.115 9.418 2.818 1.00 88.50 91 THR A C 1
ATOM 690 O O . THR A 1 91 ? 7.283 9.260 2.477 1.00 88.50 91 THR A O 1
ATOM 693 N N . PHE A 1 92 ? 5.489 8.591 3.663 1.00 87.06 92 PHE A N 1
ATOM 694 C CA . PHE A 1 92 ? 6.102 7.375 4.191 1.00 87.06 92 PHE A CA 1
ATOM 695 C C . PHE A 1 92 ? 6.406 6.390 3.058 1.00 87.06 92 PHE A C 1
ATOM 697 O O . PHE A 1 92 ? 7.537 5.942 2.926 1.00 87.06 92 PHE A O 1
ATOM 704 N N . SER A 1 93 ? 5.429 6.115 2.190 1.00 86.62 93 SER A N 1
ATOM 705 C CA . SER A 1 93 ? 5.572 5.171 1.075 1.00 86.62 93 SER A CA 1
ATOM 706 C C . SER A 1 93 ? 6.616 5.607 0.053 1.00 86.62 93 SER A C 1
ATOM 708 O O . SER A 1 93 ? 7.388 4.779 -0.405 1.00 86.62 93 SER A O 1
ATOM 710 N N . MET A 1 94 ? 6.682 6.901 -0.259 1.00 87.69 94 MET A N 1
ATOM 711 C CA . MET A 1 94 ? 7.673 7.447 -1.192 1.00 87.69 94 MET A CA 1
ATOM 712 C C . MET A 1 94 ? 9.063 7.647 -0.572 1.00 87.69 94 MET A C 1
ATOM 714 O O . MET A 1 94 ? 10.001 7.962 -1.296 1.00 87.69 94 MET A O 1
ATOM 718 N N . GLY A 1 95 ? 9.208 7.536 0.753 1.00 82.25 95 GLY A N 1
ATOM 719 C CA . GLY A 1 95 ? 10.482 7.787 1.435 1.00 82.25 95 GLY A CA 1
ATOM 720 C C . GLY A 1 95 ? 10.944 9.251 1.402 1.00 82.25 95 GLY A C 1
ATOM 721 O O . GLY A 1 95 ? 12.120 9.525 1.608 1.00 82.25 95 GLY A O 1
ATOM 722 N N . THR A 1 96 ? 10.042 10.207 1.153 1.00 75.94 96 THR A N 1
ATOM 723 C CA . THR A 1 96 ? 10.368 11.645 1.042 1.00 75.94 96 THR A CA 1
ATOM 724 C C . THR A 1 96 ? 10.254 12.406 2.368 1.00 75.94 96 THR A C 1
ATOM 726 O O . THR A 1 96 ? 10.458 13.619 2.415 1.00 75.94 96 THR A O 1
ATOM 729 N N . GLY A 1 97 ? 9.924 11.710 3.460 1.00 61.25 97 GLY A N 1
ATOM 730 C CA . GLY A 1 97 ? 9.928 12.268 4.812 1.00 61.25 97 GLY A CA 1
ATOM 731 C C . GLY A 1 97 ? 11.355 12.505 5.304 1.00 61.25 97 GLY A C 1
ATOM 732 O O . GLY A 1 97 ? 12.249 11.716 5.021 1.00 61.25 97 GLY A O 1
ATOM 733 N N . LEU A 1 98 ? 11.579 13.596 6.038 1.00 55.06 98 LEU A N 1
ATOM 734 C CA . LEU A 1 98 ? 12.886 13.977 6.584 1.00 55.06 98 LEU A CA 1
ATOM 735 C C . LEU A 1 98 ? 13.451 12.899 7.528 1.00 55.06 98 LEU A C 1
ATOM 737 O O . LEU A 1 98 ? 13.238 12.924 8.736 1.00 55.06 98 LEU A O 1
ATOM 741 N N . THR A 1 99 ? 14.228 11.969 6.983 1.00 49.06 99 THR A N 1
ATOM 742 C CA . THR A 1 99 ? 15.314 11.275 7.690 1.00 49.06 99 THR A CA 1
ATOM 743 C C . THR A 1 99 ? 16.429 11.011 6.684 1.00 49.06 99 THR A C 1
ATOM 745 O O . THR A 1 99 ? 16.725 9.892 6.282 1.00 49.06 99 THR A O 1
ATOM 748 N N . ILE 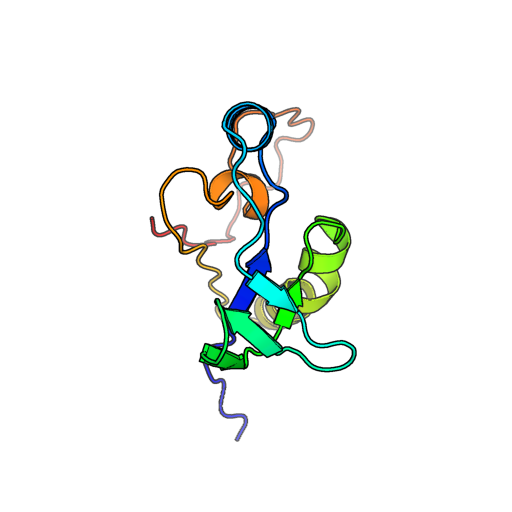A 1 100 ? 17.016 12.111 6.218 1.00 49.16 100 ILE A N 1
ATOM 749 C CA . ILE A 1 100 ? 18.232 12.116 5.412 1.00 49.16 100 ILE A CA 1
ATOM 750 C C . ILE A 1 100 ? 19.400 11.793 6.354 1.00 49.16 100 ILE A C 1
ATOM 752 O O . ILE A 1 100 ? 19.989 12.681 6.961 1.00 49.16 100 ILE A O 1
ATOM 756 N N . SER A 1 101 ? 19.761 10.517 6.455 1.00 46.00 101 SER A N 1
ATOM 757 C CA . SER A 1 101 ? 21.150 10.122 6.710 1.00 46.00 101 SER A CA 1
ATOM 758 C C . SER A 1 101 ? 21.808 9.851 5.357 1.00 46.00 101 SER A C 1
ATOM 760 O O . SER A 1 101 ? 22.129 8.720 5.013 1.00 46.00 101 SER A O 1
ATOM 762 N N . VAL A 1 102 ? 21.943 10.899 4.539 1.00 45.78 102 VAL A N 1
ATOM 763 C CA . VAL A 1 102 ? 22.688 10.836 3.276 1.00 45.78 102 VAL A CA 1
ATOM 764 C C . VAL A 1 102 ? 24.164 10.804 3.641 1.00 45.78 102 VAL A C 1
ATOM 766 O O . VAL A 1 102 ? 24.741 11.802 4.064 1.00 45.78 102 VAL A O 1
ATOM 769 N N . THR A 1 103 ? 24.780 9.641 3.477 1.00 39.91 103 THR A N 1
ATOM 770 C CA . THR A 1 103 ? 26.230 9.506 3.352 1.00 39.91 103 THR A CA 1
ATOM 771 C C . THR A 1 103 ? 26.525 8.981 1.952 1.00 39.91 103 THR A C 1
ATOM 773 O O . THR A 1 103 ? 26.832 7.808 1.805 1.00 39.91 103 THR A O 1
ATOM 776 N N . GLN A 1 104 ? 26.350 9.825 0.926 1.00 39.00 104 GLN A N 1
ATOM 777 C CA . GLN A 1 104 ? 27.149 9.827 -0.317 1.00 39.00 104 GLN A CA 1
ATOM 778 C C . GLN A 1 104 ? 26.669 10.929 -1.292 1.00 39.00 104 GLN A C 1
ATOM 780 O O . GLN A 1 104 ? 25.496 10.922 -1.668 1.00 39.00 104 GLN A O 1
ATOM 785 N N . PRO A 1 105 ? 27.529 11.883 -1.710 1.00 42.06 105 PRO A N 1
ATOM 786 C CA . PRO A 1 105 ? 27.127 13.021 -2.549 1.00 42.06 105 PRO A CA 1
ATOM 787 C C . PRO A 1 105 ? 27.109 12.795 -4.078 1.00 42.06 105 PRO A C 1
ATOM 789 O O . PRO A 1 105 ? 26.838 13.745 -4.806 1.00 42.06 105 PRO A O 1
ATOM 792 N N . GLU A 1 106 ? 27.397 11.606 -4.619 1.00 44.19 106 GLU A N 1
ATOM 793 C CA . GLU A 1 106 ? 27.828 11.484 -6.034 1.00 44.19 106 GLU A CA 1
ATOM 794 C C . GLU A 1 106 ? 26.821 10.969 -7.092 1.00 44.19 106 GLU A C 1
ATOM 796 O O . GLU A 1 106 ? 27.219 10.698 -8.222 1.00 44.19 106 GLU A O 1
ATOM 801 N N . LEU A 1 107 ? 25.509 10.914 -6.827 1.00 44.88 107 LEU A N 1
ATOM 802 C CA . LEU A 1 107 ? 24.512 10.517 -7.851 1.00 44.88 107 LEU A CA 1
ATOM 803 C C . LEU A 1 107 ? 23.419 11.566 -8.123 1.00 44.88 107 LEU A C 1
ATOM 805 O O . LEU A 1 107 ? 22.303 11.244 -8.530 1.00 44.88 107 LEU A O 1
ATOM 809 N N . GLN A 1 108 ? 23.750 12.852 -7.981 1.00 38.22 108 GLN A N 1
ATOM 810 C CA . GLN A 1 108 ? 22.945 13.955 -8.522 1.00 38.22 108 GLN A CA 1
ATOM 811 C C . GLN A 1 108 ? 23.151 14.078 -10.043 1.00 38.22 108 GLN A C 1
ATOM 813 O O . GLN A 1 108 ? 23.776 15.005 -10.551 1.00 38.22 108 GLN A O 1
ATOM 818 N N . GLY A 1 109 ? 22.629 13.115 -10.801 1.00 39.12 109 GLY A N 1
ATOM 819 C CA . GLY A 1 109 ? 22.718 13.137 -12.256 1.00 39.12 109 GLY A CA 1
ATOM 820 C C . GLY A 1 109 ? 21.680 12.253 -12.934 1.00 39.12 109 GLY A C 1
ATOM 821 O O . GLY A 1 109 ? 21.914 11.069 -13.122 1.00 39.12 109 GLY A O 1
ATOM 822 N N . LYS A 1 110 ? 20.590 12.880 -13.405 1.00 38.03 110 LYS A N 1
ATOM 823 C CA . LYS A 1 110 ? 19.696 12.401 -14.486 1.00 38.03 110 LYS A CA 1
ATOM 824 C C . LYS A 1 110 ? 18.632 11.324 -14.200 1.00 38.03 110 LYS A C 1
ATOM 826 O O . LYS A 1 110 ? 18.227 10.626 -15.125 1.00 38.03 110 LYS A O 1
ATOM 831 N N . TYR A 1 111 ? 18.030 11.298 -13.014 1.00 43.28 111 TYR A N 1
ATOM 832 C CA . TYR A 1 111 ? 16.806 10.516 -12.785 1.00 43.28 111 TYR A CA 1
ATOM 833 C C . TYR A 1 111 ? 15.648 11.431 -12.367 1.00 43.28 111 TYR A C 1
ATOM 835 O O . TYR A 1 111 ? 15.559 11.864 -11.223 1.00 43.28 111 TYR A O 1
ATOM 843 N N . HIS A 1 112 ? 14.782 11.786 -13.324 1.00 37.72 112 HIS A N 1
ATOM 844 C CA . HIS A 1 112 ? 13.558 12.548 -13.054 1.00 37.72 112 HIS A CA 1
ATOM 845 C C . HIS A 1 112 ? 12.448 11.589 -12.613 1.00 37.72 112 HIS A C 1
ATOM 847 O O . HIS A 1 112 ? 11.647 11.140 -13.429 1.00 37.72 112 HIS A O 1
ATOM 853 N N . VAL A 1 113 ? 12.381 11.296 -11.317 1.00 38.59 113 VAL A N 1
ATOM 854 C CA . VAL A 1 113 ? 11.163 10.751 -10.707 1.00 38.59 113 VAL A CA 1
ATOM 855 C C . VAL A 1 113 ? 10.283 11.950 -10.359 1.00 38.59 113 VAL A C 1
ATOM 857 O O . VAL A 1 113 ? 10.594 12.708 -9.442 1.00 38.59 113 VAL A O 1
ATOM 860 N N . LYS A 1 114 ? 9.235 12.196 -11.153 1.00 33.91 114 LYS A N 1
ATOM 861 C CA . LYS A 1 114 ? 8.277 13.271 -10.866 1.00 33.91 114 LYS A CA 1
ATOM 862 C C . LYS A 1 114 ? 7.418 12.891 -9.661 1.00 33.91 114 LYS A C 1
ATOM 864 O O . LYS A 1 114 ? 6.860 11.799 -9.625 1.00 33.91 114 LYS A O 1
ATOM 869 N N . ILE A 1 115 ? 7.337 13.811 -8.703 1.00 39.59 115 ILE A N 1
ATOM 870 C CA . ILE A 1 115 ? 6.501 13.730 -7.507 1.00 39.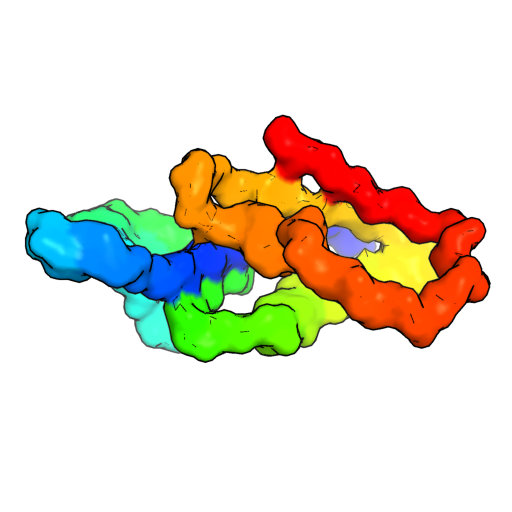59 115 ILE A CA 1
ATOM 871 C C . ILE A 1 115 ? 5.361 14.721 -7.725 1.00 39.59 115 ILE A C 1
ATOM 873 O O . ILE A 1 115 ? 5.590 15.924 -7.625 1.00 39.59 115 ILE A O 1
ATOM 877 N N . ASP A 1 116 ? 4.161 14.231 -8.021 1.00 33.75 116 ASP A N 1
ATOM 878 C CA . ASP A 1 116 ? 2.957 15.063 -7.993 1.00 33.75 116 ASP A CA 1
ATOM 879 C C . ASP A 1 116 ? 2.182 14.760 -6.699 1.00 33.75 116 ASP A C 1
ATOM 881 O O . ASP A 1 116 ? 1.942 13.593 -6.370 1.00 33.75 116 ASP A O 1
ATOM 885 N N . MET A 1 117 ? 1.872 15.818 -5.937 1.00 36.47 117 MET A N 1
ATOM 886 C CA . MET A 1 117 ? 0.976 15.810 -4.769 1.00 36.47 117 MET A CA 1
ATOM 887 C C . MET A 1 117 ? -0.437 16.216 -5.169 1.00 36.47 117 MET A C 1
ATOM 889 O O . MET A 1 117 ? -0.559 17.124 -6.020 1.00 36.47 117 MET A O 1
#